Protein AF-A0A2W4VCG1-F1 (afdb_monomer)

Structure (mmCIF, N/CA/C/O backbone):
data_AF-A0A2W4VCG1-F1
#
_entry.id   AF-A0A2W4VCG1-F1
#
loop_
_atom_site.group_PDB
_atom_site.id
_atom_site.type_symbol
_atom_site.label_atom_id
_atom_site.label_alt_id
_atom_site.label_comp_id
_atom_site.label_asym_id
_atom_site.label_entity_id
_atom_site.label_seq_id
_atom_site.pdbx_PDB_ins_code
_atom_site.Cartn_x
_atom_site.Cartn_y
_atom_site.Cartn_z
_atom_site.occupancy
_atom_site.B_iso_or_equiv
_atom_site.auth_seq_id
_atom_site.auth_comp_id
_atom_site.auth_asym_id
_atom_site.auth_atom_id
_atom_site.pdbx_PDB_model_num
ATOM 1 N N . MET A 1 1 ? -14.042 -6.224 16.972 1.00 40.53 1 MET A N 1
ATOM 2 C CA . MET A 1 1 ? -12.903 -7.166 16.967 1.00 40.53 1 MET A CA 1
ATOM 3 C C . MET A 1 1 ? -13.451 -8.556 16.642 1.00 40.53 1 MET A C 1
ATOM 5 O O . MET A 1 1 ? -13.934 -9.239 17.535 1.00 40.53 1 MET A O 1
ATOM 9 N N . ARG A 1 2 ? -13.527 -8.926 15.356 1.00 50.41 2 ARG A N 1
ATOM 10 C CA . ARG A 1 2 ? -13.955 -10.266 14.917 1.00 50.41 2 ARG A CA 1
ATOM 11 C C . ARG A 1 2 ? -12.696 -11.071 14.602 1.00 50.41 2 ARG A C 1
ATOM 13 O O . ARG A 1 2 ? -12.130 -10.944 13.531 1.00 50.41 2 ARG A O 1
ATOM 20 N N . GLY A 1 3 ? -12.251 -11.831 15.593 1.00 49.53 3 GLY A N 1
ATOM 21 C CA . GLY A 1 3 ? -11.171 -12.818 15.500 1.00 49.53 3 GLY A CA 1
ATOM 22 C C . GLY A 1 3 ? -11.416 -13.963 16.484 1.00 49.53 3 GLY A C 1
ATOM 23 O O . GLY A 1 3 ? -10.479 -14.495 17.063 1.00 49.53 3 GLY A O 1
ATOM 24 N N . VAL A 1 4 ? -12.692 -14.249 16.765 1.00 57.97 4 VAL A N 1
ATOM 25 C CA . VAL A 1 4 ? -13.111 -15.233 17.777 1.00 57.97 4 VAL A CA 1
ATOM 26 C C . VAL A 1 4 ? -13.316 -16.616 17.153 1.00 57.97 4 VAL A C 1
ATOM 28 O O . VAL A 1 4 ? -13.074 -17.618 17.816 1.00 57.97 4 VAL A O 1
ATOM 31 N N . ASP A 1 5 ? -13.630 -16.680 15.857 1.00 59.91 5 ASP A N 1
ATOM 32 C CA . ASP A 1 5 ? -13.853 -17.930 15.141 1.00 59.91 5 ASP A CA 1
ATOM 33 C C . ASP A 1 5 ? -12.835 -18.014 14.001 1.00 59.91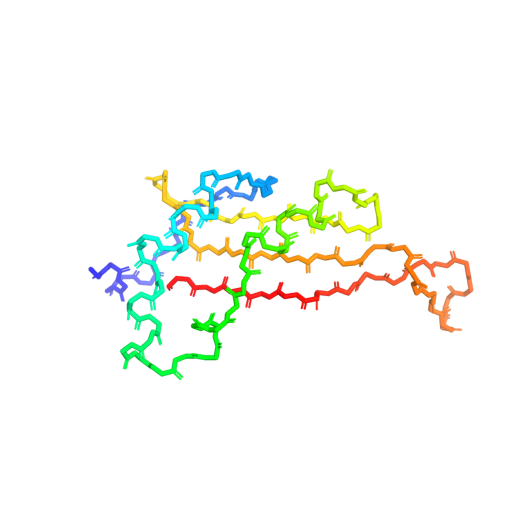 5 ASP A C 1
ATOM 35 O O . ASP A 1 5 ? -12.801 -17.132 13.147 1.00 59.91 5 ASP A O 1
ATOM 39 N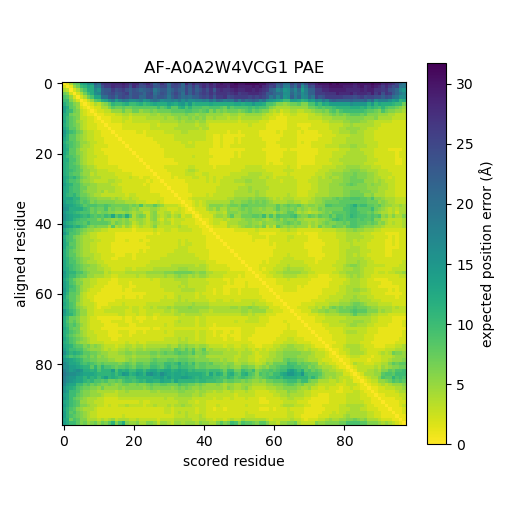 N . ASN A 1 6 ? -11.988 -19.049 13.996 1.00 70.50 6 ASN A N 1
ATOM 40 C CA . ASN A 1 6 ? -10.933 -19.318 13.002 1.00 70.50 6 ASN A CA 1
ATOM 41 C C . ASN A 1 6 ? -11.506 -19.698 11.616 1.00 70.50 6 ASN A C 1
ATOM 43 O O . ASN A 1 6 ? -11.061 -20.649 10.974 1.00 70.50 6 ASN A O 1
ATOM 47 N N . GLN A 1 7 ? -12.573 -19.020 11.206 1.00 82.25 7 GLN A N 1
ATOM 48 C CA . GLN A 1 7 ? -13.275 -19.228 9.957 1.00 82.25 7 GLN A CA 1
ATOM 49 C C . GLN A 1 7 ? -12.622 -18.375 8.870 1.00 82.25 7 GLN A C 1
ATOM 51 O O . GLN A 1 7 ? -12.321 -17.203 9.111 1.00 82.25 7 GLN A O 1
ATOM 56 N N . PRO A 1 8 ? -12.400 -18.938 7.672 1.00 83.06 8 PRO A N 1
ATOM 57 C CA . PRO A 1 8 ? -11.938 -18.154 6.543 1.00 83.06 8 PRO A CA 1
ATOM 58 C C . PRO A 1 8 ? -12.984 -17.087 6.207 1.00 83.06 8 PRO A C 1
ATOM 60 O O . PRO A 1 8 ? -14.181 -17.371 6.155 1.00 83.06 8 PRO A O 1
ATOM 63 N N . VAL A 1 9 ? -12.517 -15.865 5.971 1.00 86.19 9 VAL A N 1
ATOM 64 C CA . VAL A 1 9 ? -13.350 -14.751 5.517 1.00 86.19 9 VAL A CA 1
ATOM 65 C C . VAL A 1 9 ? -12.994 -14.448 4.068 1.00 86.19 9 VAL A C 1
ATOM 67 O O . VAL A 1 9 ? -11.820 -14.472 3.692 1.00 86.19 9 VAL A O 1
ATOM 70 N N . GLU A 1 10 ? -14.009 -14.204 3.245 1.00 91.94 10 GLU A N 1
ATOM 71 C CA . GLU A 1 10 ? -13.813 -13.834 1.849 1.00 91.94 10 GLU A CA 1
ATOM 72 C C . GLU A 1 10 ? -13.267 -12.405 1.755 1.00 91.94 10 GLU A C 1
ATOM 74 O O . GLU A 1 10 ? -13.819 -11.467 2.330 1.00 91.94 10 GLU A O 1
ATOM 79 N N . ALA A 1 11 ? -12.171 -12.248 1.019 1.00 94.38 11 ALA A N 1
ATOM 80 C CA . ALA A 1 11 ? -11.524 -10.969 0.784 1.00 94.38 11 ALA A CA 1
ATOM 81 C C . ALA A 1 11 ? -11.123 -10.851 -0.686 1.00 94.38 11 ALA A C 1
ATOM 83 O O . ALA A 1 11 ? -10.861 -11.850 -1.360 1.00 94.38 11 ALA A O 1
ATOM 84 N N . THR A 1 12 ? -11.052 -9.618 -1.179 1.00 96.56 12 THR A N 1
ATOM 85 C CA . THR A 1 12 ? -10.695 -9.319 -2.567 1.00 96.56 12 THR A CA 1
ATOM 86 C C . THR A 1 12 ? -9.331 -8.645 -2.626 1.00 96.56 12 THR A C 1
ATOM 88 O O . THR A 1 12 ? -9.079 -7.682 -1.904 1.00 96.56 12 THR A O 1
ATOM 91 N N . LEU A 1 13 ? -8.456 -9.136 -3.507 1.00 96.94 13 LEU A N 1
ATOM 92 C CA . LEU A 1 13 ? -7.209 -8.460 -3.861 1.00 96.94 13 LEU A CA 1
ATOM 93 C C . LEU A 1 13 ? -7.480 -7.474 -5.001 1.00 96.94 13 LEU A C 1
ATOM 95 O O . LEU A 1 13 ? -7.919 -7.869 -6.081 1.00 96.94 13 LEU A O 1
ATOM 99 N N . LEU A 1 14 ? -7.206 -6.199 -4.757 1.00 97.75 14 LEU A N 1
ATOM 100 C CA . LEU A 1 14 ? -7.474 -5.089 -5.666 1.00 97.75 14 LEU A CA 1
ATOM 101 C C . LEU A 1 14 ? -6.200 -4.285 -5.936 1.00 97.75 14 LEU A C 1
ATOM 103 O O . LEU A 1 14 ? -5.221 -4.361 -5.192 1.00 97.75 14 LEU A O 1
ATOM 107 N N . GLY A 1 15 ? -6.230 -3.467 -6.990 1.00 97.62 15 GLY A N 1
ATOM 108 C CA . GLY A 1 15 ? -5.232 -2.417 -7.183 1.00 97.62 15 GLY A CA 1
ATOM 109 C C . GLY A 1 15 ? -5.332 -1.364 -6.078 1.00 97.62 15 GLY A C 1
ATOM 110 O O . GLY A 1 15 ? -6.424 -1.046 -5.606 1.00 97.62 15 GLY A O 1
ATOM 111 N N . LEU A 1 16 ? -4.195 -0.816 -5.655 1.00 97.88 16 LEU A N 1
ATOM 112 C CA . LEU A 1 16 ? -4.164 0.273 -4.684 1.00 97.88 16 LEU A CA 1
ATOM 113 C C . LEU A 1 16 ? -4.874 1.506 -5.263 1.00 97.88 16 LEU A C 1
ATOM 115 O O . LEU A 1 16 ? -4.672 1.864 -6.419 1.00 97.88 16 LEU A O 1
ATOM 119 N N . THR A 1 17 ? -5.704 2.156 -4.451 1.00 97.88 17 THR A N 1
ATOM 120 C CA . THR A 1 17 ? -6.487 3.331 -4.843 1.00 97.88 17 THR A CA 1
ATOM 121 C C . THR A 1 17 ? -6.452 4.349 -3.715 1.00 97.88 17 THR A C 1
ATOM 123 O O . THR A 1 17 ? -6.028 4.041 -2.598 1.00 97.88 17 THR A O 1
ATOM 126 N N . GLN A 1 18 ? -6.945 5.555 -3.991 1.00 97.81 18 GLN A N 1
ATOM 127 C CA . GLN A 1 18 ? -7.002 6.624 -3.002 1.00 97.81 18 GLN A CA 1
ATOM 128 C C . GLN A 1 18 ? -7.848 6.256 -1.769 1.00 97.81 18 GLN A C 1
ATOM 130 O O . GLN A 1 18 ? -7.430 6.556 -0.655 1.00 97.81 18 GLN A O 1
ATOM 135 N N . LYS A 1 19 ? -8.963 5.530 -1.948 1.00 97.31 19 LYS A N 1
ATOM 136 C CA . LYS A 1 19 ? -9.798 5.029 -0.840 1.00 97.31 19 LYS A CA 1
ATOM 137 C C . LYS A 1 19 ? -8.968 4.226 0.167 1.00 97.31 19 LYS A C 1
ATOM 139 O O . LYS A 1 19 ? -9.059 4.447 1.366 1.00 97.31 19 LYS A O 1
ATOM 144 N N . HIS A 1 20 ? -8.128 3.315 -0.319 1.00 97.94 20 HIS A N 1
ATOM 145 C CA . HIS A 1 20 ? -7.338 2.442 0.550 1.00 97.94 20 HIS A CA 1
ATOM 146 C C . HIS A 1 20 ? -6.300 3.226 1.378 1.00 97.94 20 HIS A C 1
ATOM 148 O O . HIS A 1 20 ? -6.009 2.880 2.522 1.00 97.94 20 HIS A O 1
ATOM 154 N N . VAL A 1 21 ? -5.755 4.311 0.815 1.00 97.50 21 VAL A N 1
ATOM 155 C CA . VAL A 1 21 ? -4.869 5.238 1.540 1.00 97.50 21 VAL A CA 1
ATOM 156 C C . VAL A 1 21 ? -5.647 6.000 2.615 1.00 97.50 21 VAL A C 1
ATOM 158 O O . VAL A 1 21 ? -5.152 6.172 3.727 1.00 97.50 21 VAL A O 1
ATOM 161 N N . GLU A 1 22 ? -6.866 6.438 2.303 1.00 97.12 22 GLU A N 1
ATOM 162 C CA . GLU A 1 22 ? -7.744 7.121 3.257 1.00 97.12 22 GLU A CA 1
ATOM 163 C C . GLU A 1 22 ? -8.138 6.207 4.421 1.00 97.12 22 GLU A C 1
ATOM 165 O O . GLU A 1 22 ? -8.066 6.637 5.574 1.00 97.12 22 GLU A O 1
ATOM 170 N N . ASP A 1 23 ? -8.468 4.941 4.154 1.00 96.69 23 ASP A N 1
ATOM 171 C CA . ASP A 1 23 ? -8.730 3.936 5.189 1.00 96.69 23 ASP A CA 1
ATOM 172 C C . ASP A 1 23 ? -7.519 3.775 6.124 1.00 96.69 23 ASP A C 1
ATOM 174 O O . ASP A 1 23 ? -7.676 3.820 7.343 1.00 96.69 23 ASP A O 1
ATOM 178 N N . PHE A 1 24 ? -6.296 3.684 5.586 1.00 96.06 24 PHE A N 1
ATOM 179 C CA . PHE A 1 24 ? -5.081 3.610 6.408 1.00 96.06 24 PHE A CA 1
ATOM 180 C C . PHE A 1 24 ? -4.941 4.819 7.342 1.00 96.06 24 PHE A C 1
ATOM 182 O O . PHE A 1 24 ? -4.755 4.671 8.553 1.00 96.06 24 PHE A O 1
ATOM 189 N N . THR A 1 25 ? -5.046 6.030 6.790 1.00 94.75 25 THR A N 1
ATOM 190 C CA . THR A 1 25 ? -4.867 7.270 7.557 1.00 94.75 25 THR A CA 1
ATOM 191 C C . THR A 1 25 ? -5.952 7.450 8.616 1.00 94.75 25 THR A C 1
ATOM 193 O O . THR A 1 25 ? -5.666 7.900 9.724 1.00 94.75 25 THR A O 1
ATOM 196 N N . THR A 1 26 ? -7.199 7.107 8.291 1.00 95.06 26 THR A N 1
ATOM 197 C CA . THR A 1 26 ? -8.351 7.394 9.157 1.00 95.06 26 THR A CA 1
ATOM 198 C C . THR A 1 26 ? -8.669 6.275 10.143 1.00 95.06 26 THR A C 1
ATOM 200 O O . THR A 1 26 ? -9.151 6.566 11.237 1.00 95.06 26 THR A O 1
ATOM 2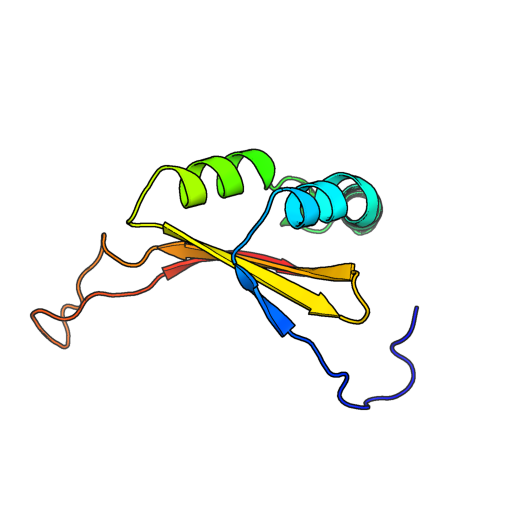03 N N . GLN A 1 27 ? -8.389 5.016 9.796 1.00 94.56 27 GLN A N 1
ATOM 204 C CA . GLN A 1 27 ? -8.799 3.851 10.585 1.00 94.56 27 GLN A CA 1
ATOM 205 C C . GLN A 1 27 ? -7.616 3.119 11.220 1.00 94.56 27 GLN A C 1
ATOM 207 O O . GLN A 1 27 ? -7.760 2.621 12.333 1.00 94.56 27 GLN A O 1
ATOM 212 N N . TRP A 1 28 ? -6.451 3.056 10.564 1.00 94.19 28 TRP A N 1
ATOM 213 C CA . TRP A 1 28 ? -5.338 2.223 11.044 1.00 94.19 28 TRP A CA 1
ATOM 214 C C . TRP A 1 28 ? -4.305 3.010 11.833 1.00 94.19 28 TRP A C 1
ATOM 216 O O . TRP A 1 28 ? -3.810 2.535 12.851 1.00 94.19 28 TRP A O 1
ATOM 226 N N . GLN A 1 29 ? -3.966 4.219 11.385 1.00 91.44 29 GLN A N 1
ATOM 227 C CA . GLN A 1 29 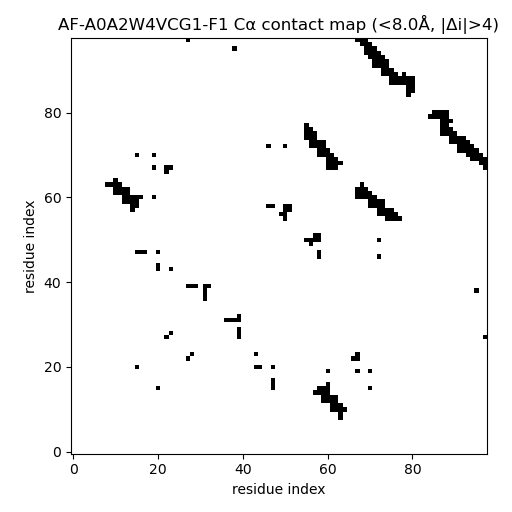? -2.811 4.943 11.910 1.00 91.44 29 GLN A CA 1
ATOM 228 C C . GLN A 1 29 ? -2.889 5.144 13.432 1.00 91.44 29 GLN A C 1
ATOM 230 O O . GLN A 1 29 ? -1.905 4.912 14.132 1.00 91.44 29 GLN A O 1
ATOM 235 N N . ALA A 1 30 ? -4.057 5.503 13.972 1.00 93.00 30 ALA A N 1
ATOM 236 C CA . ALA A 1 30 ? -4.235 5.658 15.415 1.00 93.00 30 ALA A CA 1
ATOM 237 C C . ALA A 1 30 ? -4.075 4.326 16.189 1.00 93.00 30 ALA A C 1
ATOM 239 O O . ALA A 1 30 ? -3.233 4.290 17.094 1.00 93.00 30 ALA A O 1
ATOM 240 N N . PRO A 1 31 ? -4.783 3.227 15.846 1.00 91.81 31 PRO A N 1
ATOM 241 C CA . PRO A 1 31 ? -4.527 1.909 16.434 1.00 91.81 31 PRO A CA 1
ATOM 242 C C . PRO A 1 31 ? -3.072 1.440 16.323 1.00 91.81 31 PRO A C 1
ATOM 244 O O . PRO A 1 31 ? -2.504 0.980 17.312 1.00 91.81 31 PRO A O 1
ATOM 247 N N . LEU A 1 32 ? -2.430 1.614 15.165 1.00 91.06 32 LEU A N 1
ATOM 248 C CA . LEU A 1 32 ? -1.033 1.226 14.943 1.00 91.06 32 LEU A CA 1
ATOM 249 C C . LEU A 1 32 ? -0.069 2.028 15.828 1.00 91.06 32 LEU A C 1
ATOM 251 O O . LEU A 1 32 ? 0.887 1.467 16.369 1.00 91.06 32 LEU A O 1
ATOM 255 N N . ILE A 1 33 ? -0.324 3.328 16.022 1.00 91.00 33 ILE A N 1
ATOM 256 C CA . ILE A 1 33 ? 0.438 4.167 16.958 1.00 91.00 33 ILE A CA 1
ATOM 257 C C . ILE A 1 33 ? 0.293 3.636 18.385 1.00 91.00 33 ILE A C 1
ATOM 259 O O . ILE A 1 33 ? 1.307 3.456 19.061 1.00 91.00 33 ILE A O 1
ATOM 263 N N . GLN A 1 34 ? -0.937 3.354 18.826 1.00 91.44 34 GLN A N 1
ATOM 264 C CA . GLN A 1 34 ? -1.218 2.832 20.169 1.00 91.44 34 GLN A CA 1
ATOM 265 C C . GLN A 1 34 ? -0.550 1.471 20.400 1.00 91.44 34 GLN A C 1
ATOM 267 O O . GLN A 1 34 ? 0.080 1.252 21.433 1.00 91.44 34 GLN A O 1
ATOM 272 N N . ALA A 1 35 ? -0.621 0.583 19.410 1.00 89.88 35 ALA A N 1
ATOM 273 C CA . ALA A 1 35 ? 0.002 -0.735 19.433 1.00 89.88 35 ALA A CA 1
ATOM 274 C C . ALA A 1 35 ? 1.514 -0.706 19.138 1.00 89.88 35 ALA A C 1
ATOM 276 O O . ALA A 1 35 ? 2.151 -1.756 19.091 1.00 89.88 35 ALA A O 1
ATOM 277 N N . THR A 1 36 ? 2.102 0.482 18.944 1.00 89.44 36 THR A N 1
ATOM 278 C CA . THR A 1 36 ? 3.530 0.694 18.654 1.00 89.44 36 THR A CA 1
ATOM 279 C C . THR A 1 36 ? 4.036 -0.109 17.444 1.00 89.44 36 THR A C 1
ATOM 281 O O . THR A 1 36 ? 5.216 -0.436 17.368 1.00 89.44 36 THR A O 1
ATOM 284 N N . GLN A 1 37 ? 3.164 -0.392 16.477 1.00 87.69 37 GLN A N 1
ATOM 285 C CA . GLN A 1 37 ? 3.503 -1.1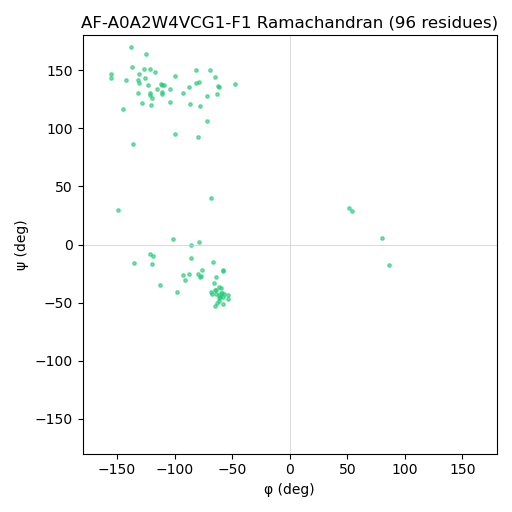73 15.285 1.00 87.69 37 GLN A CA 1
ATOM 286 C C . GLN A 1 37 ? 4.455 -0.403 14.368 1.00 87.69 37 GLN A C 1
ATOM 288 O O . GLN A 1 37 ? 4.406 0.825 14.320 1.00 87.69 37 GLN A O 1
ATOM 293 N N . GLU A 1 38 ? 5.315 -1.102 13.627 1.00 85.19 38 GLU A N 1
ATOM 294 C CA . GLU A 1 38 ? 6.271 -0.475 12.697 1.00 85.19 38 GLU A CA 1
ATOM 295 C C . GLU A 1 38 ? 5.562 0.311 11.584 1.00 85.19 38 GLU A C 1
ATOM 297 O O . GLU A 1 38 ? 5.973 1.421 11.229 1.00 85.19 38 GLU A O 1
ATOM 302 N N . ASP A 1 39 ? 4.432 -0.221 11.121 1.00 87.19 39 ASP A N 1
ATOM 303 C CA . ASP A 1 39 ? 3.592 0.331 10.057 1.00 87.19 39 ASP A CA 1
ATOM 304 C C . ASP A 1 39 ? 3.083 1.744 10.348 1.00 87.19 39 ASP A C 1
ATOM 306 O O . ASP A 1 39 ? 2.774 2.499 9.429 1.00 87.19 39 ASP A O 1
ATOM 310 N N . LYS A 1 40 ? 3.034 2.160 11.618 1.00 81.88 40 LYS A N 1
ATOM 311 C CA . LYS A 1 40 ? 2.471 3.455 12.038 1.00 81.88 40 LYS A CA 1
ATOM 312 C C . LYS A 1 40 ? 3.137 4.679 11.401 1.00 81.88 40 LYS A C 1
ATOM 314 O O . LYS A 1 40 ? 2.545 5.756 11.377 1.00 81.88 40 LYS A O 1
ATOM 319 N N . PHE A 1 41 ? 4.376 4.533 10.933 1.00 84.69 41 PHE A N 1
ATOM 320 C CA . PHE A 1 41 ? 5.149 5.607 10.300 1.00 84.69 41 PHE A CA 1
ATOM 321 C C . PHE A 1 41 ? 5.178 5.508 8.777 1.00 84.69 41 PHE A C 1
ATOM 323 O O . PHE A 1 41 ? 5.895 6.260 8.113 1.00 84.69 41 PHE A O 1
ATOM 330 N N . TRP A 1 42 ? 4.445 4.561 8.201 1.00 91.94 42 TRP A N 1
ATOM 331 C CA . TRP A 1 42 ? 4.458 4.365 6.769 1.00 91.94 42 TRP A CA 1
ATOM 332 C C . TRP A 1 42 ? 3.608 5.421 6.084 1.00 91.94 42 TRP A C 1
ATOM 334 O O . TRP A 1 42 ? 2.397 5.493 6.255 1.00 91.94 42 TRP A O 1
ATOM 344 N N . ASP A 1 43 ? 4.254 6.200 5.224 1.00 95.31 43 ASP A N 1
ATOM 345 C CA . ASP A 1 43 ? 3.552 7.113 4.334 1.00 95.31 43 ASP A CA 1
ATOM 346 C C . ASP A 1 43 ? 2.991 6.330 3.136 1.00 95.31 43 ASP A C 1
ATOM 348 O O . ASP A 1 43 ? 3.698 6.057 2.158 1.00 95.31 43 ASP A O 1
ATOM 352 N N . TRP A 1 44 ? 1.741 5.878 3.252 1.00 96.56 44 TRP A N 1
ATOM 353 C CA . TRP A 1 44 ? 1.036 5.180 2.174 1.00 96.56 44 TRP A CA 1
ATOM 354 C C . TRP A 1 44 ? 0.546 6.119 1.069 1.00 96.56 44 TRP A C 1
ATOM 356 O O . TRP A 1 44 ? 0.417 5.676 -0.071 1.00 96.56 44 TRP A O 1
ATOM 366 N N . ALA A 1 45 ? 0.373 7.415 1.346 1.00 97.00 45 ALA A N 1
ATOM 367 C CA . ALA A 1 45 ? 0.063 8.403 0.314 1.00 97.00 45 A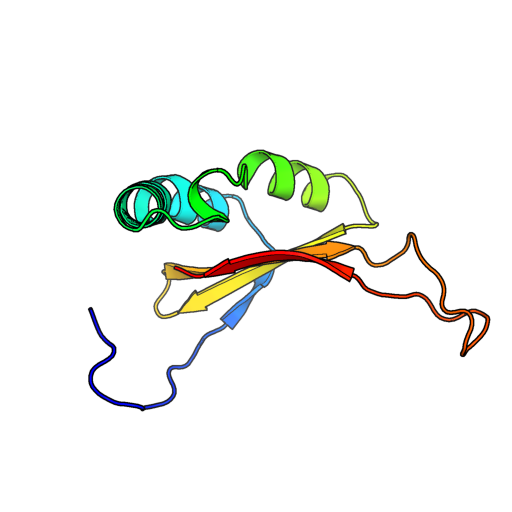LA A CA 1
ATOM 368 C C . ALA A 1 45 ? 1.250 8.583 -0.644 1.00 97.00 45 ALA A C 1
ATOM 370 O O . ALA A 1 45 ? 1.082 8.579 -1.867 1.00 97.00 45 ALA A O 1
ATOM 371 N N . PHE A 1 46 ? 2.469 8.649 -0.103 1.00 97.06 46 PHE A N 1
ATOM 372 C CA . PHE A 1 46 ? 3.691 8.647 -0.898 1.00 97.06 46 PHE A CA 1
ATOM 373 C C . PHE A 1 46 ? 3.839 7.354 -1.706 1.00 97.06 46 PHE A C 1
ATOM 375 O O . PHE A 1 46 ? 4.100 7.416 -2.908 1.00 97.06 46 PHE A O 1
ATOM 382 N N . LYS A 1 47 ? 3.621 6.184 -1.089 1.00 97.50 47 LYS A N 1
ATOM 383 C CA . LYS A 1 47 ? 3.694 4.890 -1.794 1.00 97.50 47 LYS A CA 1
ATOM 384 C C . LYS A 1 47 ? 2.674 4.797 -2.930 1.00 97.50 47 LYS A C 1
ATOM 386 O O . LYS A 1 47 ? 3.058 4.442 -4.039 1.00 97.50 47 LYS A O 1
ATOM 391 N N . HIS A 1 48 ? 1.426 5.206 -2.697 1.00 97.94 48 HIS A 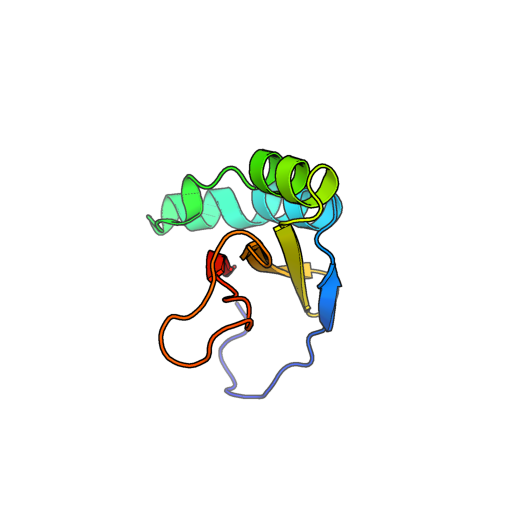N 1
ATOM 392 C CA . HIS A 1 48 ? 0.392 5.258 -3.733 1.00 97.94 48 HIS A CA 1
ATOM 393 C C . HIS A 1 48 ? 0.782 6.188 -4.886 1.00 97.94 48 HIS A C 1
ATOM 395 O O . HIS A 1 48 ? 0.643 5.830 -6.052 1.00 97.94 48 HIS A O 1
ATOM 401 N N . ARG A 1 49 ? 1.362 7.359 -4.592 1.00 97.75 49 ARG A N 1
ATOM 402 C CA . ARG A 1 49 ? 1.899 8.236 -5.640 1.00 97.75 49 ARG A CA 1
ATOM 403 C C . ARG A 1 49 ? 2.977 7.534 -6.467 1.00 97.75 49 ARG A C 1
ATOM 405 O O . ARG A 1 49 ? 2.993 7.696 -7.684 1.00 97.75 49 ARG A O 1
ATOM 412 N N . ILE A 1 50 ? 3.877 6.777 -5.838 1.00 97.38 50 ILE A N 1
ATOM 413 C CA . ILE A 1 50 ? 4.919 6.028 -6.553 1.00 97.38 50 ILE A CA 1
ATOM 414 C C . ILE A 1 50 ? 4.299 4.965 -7.463 1.00 97.38 50 ILE A C 1
ATOM 416 O O . ILE A 1 50 ? 4.617 4.952 -8.650 1.00 97.38 50 ILE A O 1
ATOM 420 N N . THR A 1 51 ? 3.392 4.132 -6.950 1.00 97.06 51 THR A N 1
ATOM 421 C CA . THR A 1 51 ? 2.747 3.062 -7.733 1.00 97.06 51 THR A CA 1
ATOM 422 C C . THR A 1 51 ? 1.883 3.602 -8.873 1.00 97.06 51 THR A C 1
ATOM 424 O O . THR A 1 51 ? 1.746 2.951 -9.897 1.00 97.06 51 THR A O 1
ATOM 427 N N . SER A 1 52 ? 1.330 4.808 -8.731 1.00 96.25 52 SER A N 1
ATOM 428 C CA . SER A 1 52 ? 0.497 5.442 -9.764 1.00 96.25 52 SER A CA 1
ATOM 429 C C . SER A 1 52 ? 1.296 6.223 -10.812 1.00 96.25 52 SER A C 1
ATOM 431 O O . SER A 1 52 ? 0.734 6.645 -11.818 1.00 96.25 52 SER A O 1
ATOM 433 N N . THR A 1 53 ? 2.591 6.466 -10.582 1.00 97.12 53 THR A N 1
ATOM 434 C CA . THR A 1 53 ? 3.440 7.263 -11.492 1.00 97.12 53 THR A CA 1
ATOM 435 C C . THR A 1 53 ? 4.614 6.494 -12.079 1.00 97.12 53 THR A C 1
ATOM 437 O O . THR A 1 53 ? 5.291 7.015 -12.965 1.00 97.12 53 THR A O 1
ATOM 440 N N . ARG A 1 54 ? 4.896 5.285 -11.588 1.00 96.06 54 ARG A N 1
ATOM 441 C CA . ARG A 1 54 ? 6.017 4.471 -12.049 1.00 96.06 54 ARG A CA 1
ATOM 442 C C . ARG A 1 54 ? 5.560 3.071 -12.410 1.00 96.06 54 ARG A C 1
ATOM 444 O O . ARG A 1 54 ? 5.146 2.314 -11.543 1.00 96.06 54 ARG A O 1
ATOM 451 N N . ASP A 1 55 ? 5.798 2.692 -13.657 1.00 94.44 55 ASP A N 1
ATOM 452 C CA . ASP A 1 55 ? 5.409 1.381 -14.188 1.00 94.44 55 ASP A CA 1
ATOM 453 C C . ASP A 1 55 ? 6.176 0.209 -13.555 1.00 94.44 55 ASP A C 1
ATOM 455 O O . ASP A 1 55 ? 5.798 -0.950 -13.717 1.00 94.44 55 ASP A O 1
ATOM 459 N N . ASN A 1 56 ? 7.287 0.478 -12.861 1.00 95.44 56 ASN A N 1
ATOM 460 C CA . ASN A 1 56 ? 8.066 -0.558 -12.188 1.00 95.44 56 ASN A CA 1
ATOM 461 C C . ASN A 1 56 ? 7.569 -0.896 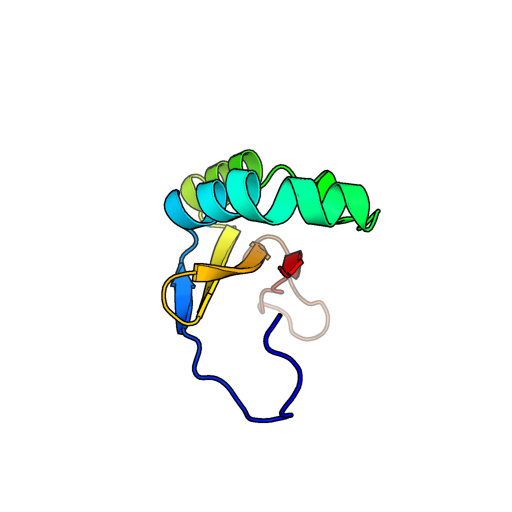-10.776 1.00 95.44 56 ASN A C 1
ATOM 463 O O . ASN A 1 56 ? 8.159 -1.763 -10.132 1.00 95.44 56 ASN A O 1
ATOM 467 N N . TYR A 1 57 ? 6.514 -0.224 -10.311 1.00 97.25 57 TYR A N 1
ATOM 468 C CA . TYR A 1 57 ? 5.875 -0.501 -9.037 1.00 97.25 57 TYR A CA 1
ATOM 469 C C . TYR A 1 57 ? 4.391 -0.802 -9.211 1.00 97.25 57 TYR A C 1
ATOM 471 O O . TYR A 1 57 ? 3.676 -0.090 -9.906 1.00 97.25 57 TYR A O 1
ATOM 479 N N . GLU A 1 58 ? 3.918 -1.816 -8.499 1.00 97.44 58 GLU A N 1
ATOM 480 C CA . GLU A 1 58 ? 2.508 -2.174 -8.407 1.00 97.44 58 GLU A CA 1
ATOM 481 C C . GLU A 1 58 ? 2.036 -1.981 -6.966 1.00 97.44 58 GLU A C 1
ATOM 483 O O . GLU A 1 58 ? 2.715 -2.365 -6.011 1.00 97.44 58 GLU A O 1
ATOM 488 N N . GLY A 1 59 ? 0.880 -1.343 -6.803 1.00 97.94 59 GLY A N 1
ATOM 489 C CA . GLY A 1 59 ? 0.217 -1.197 -5.514 1.00 97.94 59 GLY A CA 1
ATOM 490 C C . GLY A 1 59 ? -0.964 -2.151 -5.426 1.00 97.94 59 GLY A C 1
ATOM 491 O O . GLY A 1 59 ? -1.783 -2.197 -6.345 1.00 97.94 59 GLY A O 1
ATOM 492 N N . CYS A 1 60 ? -1.090 -2.856 -4.308 1.00 97.94 60 CYS A N 1
ATOM 493 C CA . CYS A 1 60 ? -2.207 -3.750 -4.036 1.00 97.94 60 CYS A CA 1
ATOM 494 C C . CYS A 1 60 ? -2.867 -3.418 -2.698 1.00 97.94 60 CYS A C 1
ATOM 496 O O . CYS A 1 60 ? -2.207 -2.970 -1.757 1.00 97.94 60 CYS A O 1
ATOM 498 N N . ALA A 1 61 ? -4.160 -3.700 -2.611 1.00 98.06 61 ALA A N 1
ATOM 499 C CA . ALA A 1 61 ? -4.932 -3.645 -1.382 1.00 98.06 61 ALA A CA 1
ATOM 500 C C . ALA A 1 61 ? -5.748 -4.928 -1.214 1.00 98.06 61 ALA A C 1
ATOM 502 O O . ALA A 1 61 ? -6.193 -5.525 -2.194 1.00 98.06 61 ALA A O 1
ATOM 503 N N . ILE A 1 62 ? -5.939 -5.345 0.032 1.00 97.44 62 ILE A N 1
ATOM 504 C CA . ILE A 1 62 ? -6.870 -6.409 0.400 1.00 97.44 62 ILE A CA 1
ATOM 505 C C . ILE A 1 62 ? -8.090 -5.736 1.015 1.00 97.44 62 ILE A C 1
ATOM 507 O O . ILE A 1 62 ? -7.951 -5.020 2.007 1.00 97.44 62 ILE A O 1
ATOM 511 N N . GLU A 1 63 ? -9.269 -5.981 0.453 1.00 96.25 63 GLU A N 1
ATOM 512 C CA . GLU A 1 63 ? -10.542 -5.523 1.010 1.00 96.25 63 GLU A CA 1
ATOM 513 C C . GLU A 1 63 ? -11.368 -6.695 1.540 1.00 96.25 63 GLU A C 1
ATOM 515 O O . GLU A 1 63 ? -11.499 -7.730 0.887 1.00 96.25 63 GLU A O 1
ATOM 520 N N . CYS A 1 64 ? -11.968 -6.503 2.711 1.00 94.31 64 CYS A N 1
ATOM 521 C CA . CYS A 1 64 ? -12.927 -7.415 3.324 1.00 94.31 64 CYS A CA 1
ATOM 522 C C . CYS A 1 64 ? -14.135 -6.598 3.788 1.00 94.31 64 CYS A C 1
ATOM 524 O O . CYS A 1 64 ? -13.955 -5.566 4.433 1.00 94.31 64 CYS A O 1
ATOM 526 N N . GLU A 1 65 ? -15.350 -7.027 3.433 1.00 91.44 65 GLU A N 1
ATOM 527 C CA . GLU A 1 65 ? -16.603 -6.332 3.789 1.00 91.44 65 GLU A CA 1
ATOM 528 C C . GLU A 1 65 ? -16.595 -4.823 3.434 1.00 91.44 65 GLU A C 1
ATOM 530 O O . GLU A 1 65 ? -17.218 -4.000 4.100 1.00 91.44 65 GLU A O 1
ATOM 535 N N . GLY A 1 66 ? -15.887 -4.446 2.361 1.00 89.94 66 GLY A N 1
ATOM 536 C CA . GLY A 1 66 ? -15.771 -3.059 1.897 1.00 89.94 66 GLY A CA 1
ATOM 537 C C . GLY A 1 66 ? -14.759 -2.198 2.660 1.00 89.94 66 GLY A C 1
ATOM 538 O O . GLY A 1 66 ? -14.656 -1.006 2.367 1.00 89.94 66 GLY A O 1
ATOM 539 N N . THR A 1 67 ? -13.997 -2.777 3.589 1.00 93.00 67 THR A N 1
ATOM 540 C CA . THR A 1 67 ? -12.945 -2.100 4.356 1.00 93.00 67 THR A CA 1
ATOM 541 C C . THR A 1 67 ? -11.569 -2.620 3.959 1.00 93.00 67 THR A C 1
ATOM 543 O O . THR A 1 67 ? -11.369 -3.830 3.819 1.00 93.00 67 THR A O 1
ATOM 546 N N . THR A 1 68 ? -10.599 -1.716 3.826 1.00 96.81 68 THR A N 1
ATOM 547 C CA . THR A 1 68 ? -9.195 -2.095 3.624 1.00 96.81 68 THR A CA 1
ATOM 548 C C . THR A 1 68 ? -8.683 -2.869 4.842 1.00 96.81 68 THR A C 1
ATOM 550 O O . THR A 1 68 ? -8.807 -2.398 5.971 1.00 96.81 68 THR A O 1
ATOM 553 N N . GLN A 1 69 ? -8.065 -4.030 4.615 1.00 95.69 69 GLN A N 1
ATOM 554 C CA . GLN A 1 69 ? -7.445 -4.887 5.644 1.00 95.69 69 GLN A CA 1
ATOM 555 C C . GLN A 1 69 ? -5.940 -5.106 5.435 1.00 95.69 69 GLN A C 1
ATOM 557 O O . GLN A 1 69 ? -5.237 -5.546 6.340 1.00 95.69 69 GLN A O 1
ATOM 562 N N . GLY A 1 70 ? -5.432 -4.826 4.235 1.00 96.06 70 GLY A N 1
ATOM 563 C CA . GLY A 1 70 ? -4.021 -5.005 3.913 1.00 96.06 70 GLY A CA 1
ATOM 564 C C . GLY A 1 70 ? -3.587 -4.093 2.778 1.00 96.06 70 GLY A C 1
ATOM 565 O O . GLY A 1 70 ? -4.372 -3.810 1.875 1.00 96.06 70 GLY A O 1
ATOM 566 N N . LEU A 1 71 ? -2.336 -3.647 2.825 1.00 97.81 71 LEU A N 1
ATOM 567 C CA . LEU A 1 71 ? -1.712 -2.820 1.796 1.00 97.81 71 LEU A CA 1
ATOM 568 C C . LEU A 1 71 ? -0.359 -3.410 1.415 1.00 97.81 71 LEU A C 1
ATOM 570 O O . LEU A 1 71 ? 0.405 -3.834 2.279 1.00 97.81 71 LEU A O 1
ATOM 574 N N . MET A 1 72 ? -0.037 -3.411 0.125 1.00 97.69 72 MET A N 1
ATOM 575 C CA . MET A 1 72 ? 1.239 -3.918 -0.371 1.00 97.69 72 MET A CA 1
ATOM 576 C C . MET A 1 72 ? 1.760 -3.066 -1.528 1.00 97.69 72 MET A C 1
ATOM 578 O O . MET A 1 72 ? 1.001 -2.617 -2.384 1.00 97.69 72 MET A O 1
ATOM 582 N N . MET A 1 73 ? 3.073 -2.862 -1.561 1.00 97.62 73 MET A N 1
ATOM 583 C CA . MET A 1 73 ? 3.784 -2.248 -2.679 1.00 97.62 73 MET A CA 1
ATOM 584 C C . MET A 1 73 ? 4.837 -3.223 -3.190 1.00 97.62 73 MET A C 1
ATOM 586 O O . MET A 1 73 ? 5.654 -3.725 -2.416 1.00 97.62 73 MET A O 1
ATOM 590 N N . ILE A 1 74 ? 4.826 -3.468 -4.494 1.00 97.62 74 ILE A N 1
ATOM 591 C CA . ILE A 1 74 ? 5.667 -4.455 -5.160 1.00 97.62 74 ILE A CA 1
ATOM 592 C C . ILE A 1 74 ? 6.528 -3.756 -6.212 1.00 97.62 74 ILE A C 1
ATOM 594 O O . ILE A 1 74 ? 6.010 -3.012 -7.032 1.00 97.62 74 ILE A O 1
ATOM 598 N N . GLU A 1 75 ? 7.831 -4.014 -6.218 1.00 96.69 75 GLU A N 1
ATOM 599 C CA . GLU A 1 75 ? 8.750 -3.655 -7.304 1.00 96.69 75 GLU A CA 1
ATOM 600 C C . GLU A 1 75 ? 8.851 -4.839 -8.278 1.00 96.69 75 GLU A C 1
ATOM 602 O O . GLU A 1 75 ? 9.050 -5.973 -7.833 1.00 96.69 75 GLU A O 1
ATOM 607 N N . THR A 1 76 ? 8.699 -4.613 -9.586 1.00 94.69 76 THR A N 1
ATOM 608 C CA . THR A 1 76 ? 8.556 -5.705 -10.571 1.00 94.69 76 THR A CA 1
ATOM 609 C C . THR A 1 76 ? 9.612 -5.741 -11.680 1.00 94.69 76 THR A C 1
ATOM 611 O O . THR A 1 76 ? 9.640 -6.699 -12.463 1.00 94.69 76 THR A O 1
ATOM 614 N N . GLN A 1 77 ? 10.479 -4.729 -11.814 1.00 92.12 77 GLN A N 1
ATOM 615 C CA . GLN A 1 77 ? 11.309 -4.567 -13.019 1.00 92.12 77 GLN A CA 1
ATOM 616 C C . GLN A 1 77 ? 12.789 -4.232 -12.795 1.00 92.12 77 GLN A C 1
ATOM 618 O O . GLN A 1 77 ? 13.577 -4.387 -13.733 1.00 92.12 77 GLN A O 1
ATOM 623 N N . GLN A 1 78 ? 13.192 -3.795 -11.607 1.00 91.94 78 GLN A N 1
ATOM 624 C CA . GLN A 1 78 ? 14.517 -3.235 -11.336 1.00 91.94 78 GLN A CA 1
ATOM 625 C C . GLN A 1 78 ? 15.586 -4.317 -11.196 1.00 91.94 78 GLN A C 1
ATOM 627 O O . GLN A 1 78 ? 16.758 -4.089 -11.504 1.00 91.94 78 GLN A O 1
ATOM 632 N N . HIS A 1 79 ? 15.190 -5.514 -10.773 1.00 91.62 79 HIS A N 1
ATOM 633 C CA . HIS A 1 79 ? 16.122 -6.569 -10.412 1.00 91.62 79 HIS A CA 1
ATOM 634 C C . HIS A 1 79 ? 15.998 -7.802 -11.309 1.00 91.62 79 HIS A C 1
ATOM 636 O O . HIS A 1 79 ? 14.932 -8.162 -11.813 1.00 91.62 79 HIS A O 1
ATOM 642 N N . ARG A 1 80 ? 17.128 -8.485 -11.505 1.00 91.44 80 ARG A N 1
ATOM 643 C CA . ARG A 1 80 ? 17.226 -9.723 -12.285 1.00 91.44 80 ARG A CA 1
ATOM 644 C C . ARG A 1 80 ? 17.867 -10.808 -11.444 1.00 91.44 80 ARG A C 1
ATOM 646 O O . ARG A 1 80 ? 18.779 -10.541 -10.666 1.00 91.44 80 ARG A O 1
ATOM 653 N N . THR A 1 81 ? 17.401 -12.038 -11.616 1.00 89.12 81 THR A N 1
ATOM 654 C CA . THR A 1 81 ? 17.974 -13.180 -10.901 1.00 89.12 81 THR A CA 1
ATOM 655 C C . THR A 1 81 ? 19.282 -13.633 -11.545 1.00 89.12 81 THR A C 1
ATOM 657 O O . THR A 1 81 ? 19.397 -13.694 -12.770 1.00 89.12 81 THR A O 1
ATOM 660 N N . GLN A 1 82 ? 20.258 -13.989 -10.709 1.00 89.25 82 GLN A N 1
ATOM 661 C CA . GLN A 1 82 ? 21.507 -14.620 -11.146 1.00 89.25 82 GLN A CA 1
ATOM 662 C C . GLN A 1 82 ? 21.322 -16.125 -11.414 1.00 89.25 82 GLN A C 1
ATOM 664 O O . GLN A 1 82 ? 22.030 -16.693 -12.237 1.00 89.25 82 GLN A O 1
ATOM 669 N N . PHE A 1 83 ? 20.334 -16.768 -10.776 1.00 90.62 83 PHE A N 1
ATOM 670 C CA . PHE A 1 83 ? 20.074 -18.208 -10.912 1.00 90.62 83 PHE A CA 1
ATOM 671 C C . PHE A 1 83 ? 19.372 -18.578 -12.225 1.00 90.62 83 PHE A C 1
ATOM 673 O O . PHE A 1 83 ? 19.506 -19.700 -12.709 1.00 90.62 83 PHE A O 1
ATOM 680 N N . ARG A 1 84 ? 18.594 -17.652 -12.802 1.00 87.62 84 ARG A N 1
ATOM 681 C CA . ARG A 1 84 ? 17.905 -17.830 -14.093 1.00 87.62 84 ARG A CA 1
ATOM 682 C C . ARG A 1 84 ? 18.042 -16.579 -14.968 1.00 87.62 84 ARG A C 1
ATOM 684 O O . ARG A 1 84 ? 17.145 -15.730 -14.953 1.00 87.62 84 ARG A O 1
ATOM 691 N N . PRO A 1 85 ? 19.133 -16.460 -15.745 1.00 86.25 85 PRO A N 1
ATOM 692 C CA . PRO A 1 85 ? 19.386 -15.297 -16.587 1.00 86.25 85 PRO A CA 1
ATOM 693 C C . PRO A 1 85 ? 18.162 -14.879 -17.415 1.00 86.25 85 PRO A C 1
ATOM 695 O O . PRO A 1 85 ? 17.425 -15.711 -17.942 1.00 86.25 85 PRO A O 1
ATOM 698 N N . GLY A 1 86 ? 17.922 -13.571 -17.494 1.00 87.00 86 GLY A N 1
ATOM 699 C CA . GLY A 1 86 ? 16.796 -12.991 -18.234 1.00 87.00 86 GLY A CA 1
ATOM 700 C C . GLY A 1 86 ? 15.478 -12.889 -17.456 1.00 87.00 86 GLY A C 1
ATOM 701 O O . GLY A 1 86 ? 14.637 -12.073 -17.834 1.00 87.00 86 GLY A O 1
ATOM 702 N N . ARG A 1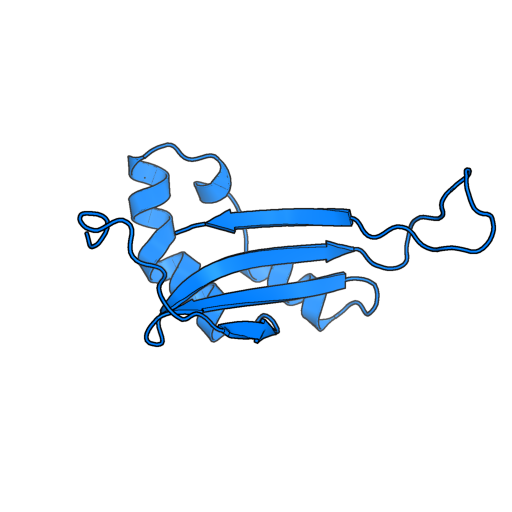 87 ? 15.299 -13.617 -16.343 1.00 90.56 87 ARG A N 1
ATOM 703 C CA . ARG A 1 87 ? 14.105 -13.485 -15.488 1.00 90.56 87 ARG A CA 1
ATOM 704 C C . ARG A 1 87 ? 14.228 -12.281 -14.545 1.00 90.56 87 ARG A C 1
ATOM 706 O O . ARG A 1 87 ? 15.300 -12.008 -14.000 1.00 90.56 87 ARG A O 1
ATOM 713 N N . ARG A 1 88 ? 13.122 -11.553 -14.379 1.00 90.88 88 ARG A N 1
ATOM 714 C CA . ARG A 1 88 ? 13.001 -10.454 -13.412 1.00 90.88 88 ARG A CA 1
ATOM 715 C C . ARG A 1 88 ? 12.694 -11.011 -12.025 1.00 90.88 88 ARG A C 1
ATOM 717 O O . ARG A 1 88 ? 12.112 -12.089 -11.912 1.00 90.88 88 ARG A O 1
ATOM 724 N N . LEU A 1 89 ? 13.139 -10.292 -11.006 1.00 93.19 89 LEU A N 1
ATOM 725 C CA . LEU A 1 89 ? 12.769 -10.530 -9.619 1.00 93.19 89 LEU A CA 1
ATOM 726 C C . LEU A 1 89 ? 11.684 -9.539 -9.220 1.00 93.19 89 LEU A C 1
ATOM 728 O O . LEU A 1 89 ? 11.708 -8.390 -9.652 1.00 93.19 89 LEU A O 1
ATOM 732 N N . THR A 1 90 ? 10.774 -10.010 -8.381 1.00 94.12 90 THR A N 1
ATOM 733 C CA . THR A 1 90 ? 9.700 -9.214 -7.804 1.00 94.12 90 THR A CA 1
ATOM 734 C C . THR A 1 90 ? 9.982 -9.043 -6.318 1.00 94.12 90 THR A C 1
ATOM 736 O O . THR A 1 90 ? 10.246 -10.033 -5.634 1.00 94.12 90 THR A O 1
ATOM 739 N N . TYR A 1 91 ? 9.940 -7.809 -5.821 1.00 95.44 91 TYR A N 1
ATOM 740 C CA . TYR A 1 91 ? 10.237 -7.485 -4.427 1.00 95.44 91 TYR A CA 1
ATOM 741 C C . TYR A 1 91 ? 9.037 -6.849 -3.743 1.00 95.44 91 TYR A C 1
ATOM 743 O O . TYR A 1 91 ? 8.542 -5.813 -4.181 1.00 95.44 91 TYR A O 1
ATOM 751 N N . VAL A 1 92 ? 8.620 -7.420 -2.613 1.00 96.06 92 VAL A N 1
ATOM 752 C CA . VAL A 1 92 ? 7.690 -6.747 -1.700 1.00 96.06 92 VAL A CA 1
ATOM 753 C C . VAL A 1 92 ? 8.458 -5.621 -1.014 1.00 96.06 92 VAL A C 1
ATOM 755 O O . VAL A 1 92 ? 9.328 -5.864 -0.184 1.00 96.06 92 VAL A O 1
ATOM 758 N N . SER A 1 93 ? 8.171 -4.388 -1.422 1.00 94.44 93 SER A N 1
ATOM 759 C CA . SER A 1 93 ? 8.836 -3.176 -0.933 1.00 94.44 93 SER A CA 1
ATOM 760 C C . SER A 1 93 ? 8.169 -2.614 0.323 1.00 94.44 93 SER A C 1
ATOM 762 O O . SER A 1 93 ? 8.816 -1.923 1.105 1.00 94.44 93 SER A O 1
ATOM 764 N N . ALA A 1 94 ? 6.878 -2.892 0.511 1.00 95.38 94 ALA A N 1
ATOM 765 C CA . ALA A 1 94 ? 6.121 -2.568 1.715 1.00 95.38 94 ALA A CA 1
ATOM 766 C C . ALA A 1 94 ? 4.934 -3.534 1.853 1.00 95.38 94 ALA A C 1
ATOM 768 O O . ALA A 1 94 ? 4.324 -3.888 0.844 1.00 95.38 94 ALA A O 1
ATOM 769 N N . LEU A 1 95 ? 4.603 -3.925 3.083 1.00 95.19 95 LEU A N 1
ATOM 770 C CA . LEU A 1 95 ? 3.445 -4.745 3.449 1.00 95.19 95 LEU A CA 1
ATOM 771 C C . LEU A 1 95 ? 2.870 -4.320 4.812 1.00 95.19 95 LEU A C 1
ATOM 773 O O . LEU A 1 95 ? 3.562 -4.464 5.810 1.00 95.19 95 LEU A O 1
ATOM 777 N N . SER A 1 96 ? 1.629 -3.836 4.853 1.00 94.62 96 SER A N 1
ATOM 778 C CA . SER A 1 96 ? 0.932 -3.492 6.101 1.00 94.62 96 SER A CA 1
ATOM 779 C C . SER A 1 96 ? -0.364 -4.262 6.263 1.00 94.62 96 SER A C 1
ATOM 781 O O . SER A 1 96 ? -1.022 -4.580 5.268 1.00 94.62 96 SER A O 1
ATOM 783 N N . VAL A 1 97 ? -0.749 -4.500 7.515 1.00 91.81 97 VAL A N 1
ATOM 784 C CA . VAL A 1 97 ? -1.992 -5.189 7.891 1.00 91.81 97 VAL A CA 1
ATOM 785 C C . VAL A 1 97 ? -2.723 -4.380 8.968 1.00 91.81 97 VAL A C 1
ATOM 787 O O . VAL A 1 97 ? -2.075 -3.781 9.828 1.00 91.81 97 VAL A O 1
ATOM 790 N N . ALA A 1 98 ? -4.054 -4.336 8.869 1.00 85.75 98 ALA A N 1
ATOM 791 C CA . ALA A 1 98 ? -4.949 -3.639 9.798 1.00 85.75 98 ALA A CA 1
ATOM 792 C C . ALA A 1 98 ? -5.040 -4.299 11.184 1.00 85.75 98 ALA A C 1
ATOM 794 O O . ALA A 1 98 ? -4.962 -5.548 11.259 1.00 85.75 98 ALA A O 1
#

Mean predicted aligned error: 4.97 Å

Solvent-accessible surface area (backbone atoms only — not comparable to full-atom values): 5831 Å² total; per-residue (Å²): 138,92,80,85,65,100,64,91,75,80,64,46,83,41,72,54,51,71,67,52,40,50,43,41,65,75,64,34,34,65,58,27,51,75,68,66,41,82,64,45,76,60,63,50,64,61,49,50,51,47,32,76,72,34,94,48,31,48,38,34,28,32,33,39,96,89,38,68,46,32,42,38,33,33,36,56,61,91,41,67,41,86,92,47,77,92,40,65,37,73,41,81,77,43,78,45,72,107

Foldseek 3Di:
DPPPDPDDADKDKDFDDPVQQVLCVPPPLVVCVVVVHPCNPDNVVVLSVCCVPDPQKTKIFIDGPNGTFKIWIKGWAPADDPVDPPDTDIDTPDIDGD

Organism: NCBI:txid47253

Secondary structure (DSSP, 8-state):
---SS------EEEE--HHHHHHIIIIIHHHHHHTT-GGGG--HHHHHHHHHH-TTEEEEEEEETTEEEEEEEEEEEEEE-SSSTTPEEEEEEEEEE-

pLDDT: mean 91.3, std 10.41, range [40.53, 98.06]

Sequence (98 aa):
MRGVDNQPVEATLLGLTQKHVEDFTTQWQAPLIQATQEDKFWDWAFKHRITSTRDNYEGCAIECEGTTQGLMMIETQQHRTQFRPGRRLTYVSALSVA

Radius of gyration: 15.37 Å; Cα contacts (8 Å, |Δi|>4): 147; chains: 1; bounding box: 38×28×38 Å

Nearest PDB structures (foldseek):
  2vbq-assembly1_A  TM=6.741E-01  e=4.548E-03  Salmonella enterica
  1s60-assembly1_A-2  TM=6.477E-01  e=6.940E-03  Salmonella enterica subsp. enterica serovar Enteritidis
  5f47-assembly1_B  TM=5.870E-01  e=7.372E-03  uncultured bacterium
  8a9o-assembly1_B  TM=6.087E-01  e=3.962E-01  Acinetobacter baumannii
  8a9o-assembly1_A  TM=6.098E-01  e=4.749E-01  Acinetobacter baumannii